Protein AF-A0A969JYA5-F1 (afdb_monomer_lite)

Secondary structure (DSSP, 8-state):
-BSSPSSPTTS-BTTB-----SSSEEEEEEEEE-SS-EETTEE-TT-EEEEEEEEETTSTT-PEEEEEEEETTS-HHHHHHHHHHHTTTT-THHHHHTGGGEEEEEEEEEE-EEEEEETTEEEEEETTTEEEE-SS--------

Sequence (144 aa):
MCNCEAVCPCRRHGEKAGGRSTYGFCDFALSWHITEGQASHVDLGNLSVVLVGSYDDDEPGSPWRVILYVDERGNAQQQQALADIFLGRAGGDTVRNFAAVIGDVVAIRPAKIELEHSRNQERMEVKGFVSAATAHADATDQPV

Foldseek 3Di:
DKPADPPFQQADDVPRHRDAGRPQKIWDKDKDQACWDADPPRTQHRWMKIKTWMFGNPPVLGAIAIEIETALVDDPVNLVSVVCVCCCVVPDCNCVHPNVRHPHHPYYYYFHWDWDDDQQWTWIDGDPPDTDIRPDRPPDPDDD

Structure (mmCIF, N/CA/C/O backbone):
data_AF-A0A969JYA5-F1
#
_entry.id   AF-A0A969JYA5-F1
#
loop_
_atom_site.group_PDB
_atom_site.id
_atom_site.type_symbol
_atom_site.label_atom_id
_atom_site.label_alt_id
_atom_site.label_comp_id
_atom_site.label_asym_id
_atom_site.label_entity_id
_atom_site.label_seq_id
_atom_site.pdbx_PDB_ins_code
_atom_site.Cartn_x
_atom_site.Cartn_y
_atom_site.Cartn_z
_atom_site.occupancy
_atom_site.B_iso_or_equiv
_atom_site.auth_seq_id
_atom_site.auth_comp_id
_atom_site.auth_asym_id
_atom_site.auth_atom_id
_atom_site.pdbx_PDB_model_num
ATOM 1 N N . MET A 1 1 ? 7.212 -5.111 2.482 1.00 85.44 1 MET A N 1
ATOM 2 C CA . MET A 1 1 ? 7.928 -6.334 2.065 1.00 85.44 1 MET A CA 1
ATOM 3 C C . MET A 1 1 ? 7.683 -6.561 0.579 1.00 85.44 1 MET A C 1
ATOM 5 O O . MET A 1 1 ? 6.591 -6.258 0.123 1.00 85.44 1 MET A O 1
ATOM 9 N N . CYS A 1 2 ? 8.681 -7.017 -0.176 1.00 92.12 2 CYS A N 1
ATOM 10 C CA . CYS A 1 2 ? 8.553 -7.414 -1.588 1.00 92.12 2 CYS A CA 1
ATOM 11 C C . CYS A 1 2 ? 9.404 -8.675 -1.802 1.00 92.12 2 CYS A C 1
ATOM 13 O O . CYS A 1 2 ? 10.268 -8.967 -0.974 1.00 92.12 2 CYS A O 1
ATOM 15 N N . ASN A 1 3 ? 9.160 -9.408 -2.885 1.00 92.62 3 ASN A N 1
ATOM 16 C CA . ASN A 1 3 ? 9.984 -10.545 -3.301 1.00 92.62 3 ASN A CA 1
ATOM 17 C C . ASN A 1 3 ? 11.441 -10.165 -3.640 1.00 92.62 3 ASN A C 1
ATOM 19 O O . ASN A 1 3 ? 12.286 -11.046 -3.644 1.00 92.62 3 ASN A O 1
ATOM 23 N N . CYS A 1 4 ? 11.748 -8.895 -3.926 1.00 92.12 4 CYS A N 1
ATOM 24 C CA . CYS A 1 4 ? 13.093 -8.446 -4.301 1.00 92.12 4 CYS A CA 1
ATOM 25 C C . CYS A 1 4 ? 14.160 -8.688 -3.217 1.00 92.12 4 CYS A C 1
ATOM 27 O O . CYS A 1 4 ? 13.885 -8.619 -2.019 1.00 92.12 4 CYS A O 1
ATOM 29 N N . GLU A 1 5 ? 15.408 -8.857 -3.657 1.00 88.75 5 GLU A N 1
ATOM 30 C CA . GLU A 1 5 ? 16.573 -8.924 -2.771 1.00 88.75 5 GLU A CA 1
ATOM 31 C C . GLU A 1 5 ? 16.782 -7.602 -2.019 1.00 88.75 5 GLU A C 1
ATOM 33 O O . GLU A 1 5 ? 16.583 -6.506 -2.558 1.00 88.75 5 GLU A O 1
ATOM 38 N N . ALA A 1 6 ? 17.175 -7.708 -0.748 1.00 83.75 6 ALA A N 1
ATOM 39 C CA . ALA A 1 6 ? 17.456 -6.552 0.091 1.00 83.75 6 ALA A CA 1
ATOM 40 C C . ALA A 1 6 ? 18.827 -5.939 -0.256 1.00 83.75 6 ALA A C 1
ATOM 42 O O . ALA A 1 6 ? 19.802 -6.652 -0.469 1.00 83.75 6 ALA A O 1
ATOM 43 N N . VAL A 1 7 ? 18.980 -4.616 -0.275 1.00 81.62 7 VAL A N 1
ATOM 44 C CA . VAL A 1 7 ? 17.960 -3.565 -0.083 1.00 81.62 7 VAL A CA 1
ATOM 45 C C . VAL A 1 7 ? 17.133 -3.372 -1.372 1.00 81.62 7 VAL A C 1
ATOM 47 O O . VAL A 1 7 ? 17.730 -3.366 -2.445 1.00 81.62 7 VAL A O 1
ATOM 50 N N . CYS A 1 8 ? 15.796 -3.163 -1.292 1.00 88.38 8 CYS A N 1
ATOM 51 C CA . CYS A 1 8 ? 14.933 -3.170 -2.500 1.00 88.38 8 CYS A CA 1
ATOM 52 C C . CYS A 1 8 ? 15.469 -2.230 -3.587 1.00 88.38 8 CYS A C 1
ATOM 54 O O . CYS A 1 8 ? 15.471 -1.013 -3.364 1.00 88.38 8 CYS A O 1
ATOM 56 N N . PRO A 1 9 ? 15.830 -2.743 -4.776 1.00 89.44 9 PRO A N 1
ATOM 57 C CA . PRO A 1 9 ? 16.366 -1.920 -5.858 1.00 89.44 9 PRO A CA 1
ATOM 58 C C . PRO A 1 9 ? 15.307 -0.979 -6.447 1.00 89.44 9 PRO A C 1
ATOM 60 O O . PRO A 1 9 ? 15.637 0.082 -6.971 1.00 89.44 9 PRO A O 1
ATOM 63 N N . CYS A 1 10 ? 14.036 -1.352 -6.301 1.00 90.56 10 CYS A N 1
ATOM 64 C CA . CYS A 1 10 ? 12.853 -0.675 -6.814 1.00 90.56 10 CYS A CA 1
ATOM 65 C C . CYS A 1 10 ? 12.595 0.719 -6.214 1.00 90.56 10 CYS A C 1
ATOM 67 O O . CYS A 1 10 ? 11.988 1.590 -6.835 1.00 90.56 10 CYS A O 1
ATOM 69 N N . ARG A 1 11 ? 13.013 0.930 -4.961 1.00 85.44 11 ARG A N 1
ATOM 70 C CA . ARG A 1 11 ? 12.681 2.126 -4.183 1.00 85.44 11 ARG A CA 1
ATOM 71 C C . ARG A 1 11 ? 13.805 3.150 -4.307 1.00 85.44 11 ARG A C 1
ATOM 73 O O . ARG A 1 11 ? 14.978 2.797 -4.361 1.00 85.44 11 ARG A O 1
ATOM 80 N N . ARG A 1 12 ? 13.452 4.438 -4.282 1.00 86.00 12 ARG A N 1
ATOM 81 C CA . ARG A 1 12 ? 14.433 5.509 -4.065 1.00 86.00 12 ARG A CA 1
ATOM 82 C C . ARG A 1 12 ? 15.071 5.374 -2.678 1.00 86.00 12 ARG A C 1
ATOM 84 O O . ARG A 1 12 ? 14.358 5.320 -1.674 1.00 86.00 12 ARG A O 1
ATOM 91 N N . HIS A 1 13 ? 16.398 5.430 -2.633 1.00 82.19 13 HIS A N 1
ATOM 92 C CA . HIS A 1 13 ? 17.189 5.447 -1.399 1.00 82.19 13 HIS A CA 1
ATOM 93 C C . HIS A 1 13 ? 18.036 6.714 -1.366 1.00 82.19 13 HIS A C 1
ATOM 95 O O . HIS A 1 13 ? 19.008 6.837 -2.112 1.00 82.19 13 HIS A O 1
ATOM 101 N N . GLY A 1 14 ? 17.632 7.686 -0.543 1.00 84.19 14 GLY A N 1
ATOM 102 C CA . GLY A 1 14 ? 18.232 9.022 -0.546 1.00 84.19 14 GLY A CA 1
ATOM 103 C C . GLY A 1 14 ? 18.152 9.664 -1.934 1.00 84.19 14 GLY A C 1
ATOM 104 O O . GLY A 1 14 ? 17.069 9.803 -2.504 1.00 84.19 14 GLY A O 1
ATOM 105 N N . GLU A 1 15 ? 19.306 10.019 -2.494 1.00 85.81 15 GLU A N 1
ATOM 106 C CA . GLU A 1 15 ? 19.420 10.606 -3.837 1.00 85.81 15 GLU A CA 1
ATOM 107 C C . GLU A 1 15 ? 19.406 9.558 -4.963 1.00 85.81 15 GLU A C 1
ATOM 109 O O . GLU A 1 15 ? 19.177 9.895 -6.127 1.00 85.81 15 GLU A O 1
ATOM 114 N N . LYS A 1 16 ? 19.611 8.272 -4.644 1.00 85.00 16 LYS A N 1
ATOM 115 C CA . LYS A 1 16 ? 19.632 7.199 -5.639 1.00 85.00 16 LYS A CA 1
ATOM 116 C C . LYS A 1 16 ? 18.210 6.889 -6.094 1.00 85.00 16 LYS A C 1
ATOM 118 O O . LYS A 1 16 ? 17.390 6.405 -5.311 1.00 85.00 16 LYS A O 1
ATOM 123 N N . ALA A 1 17 ? 17.922 7.157 -7.366 1.00 85.81 17 ALA A N 1
ATOM 124 C CA . ALA A 1 17 ? 16.660 6.770 -7.986 1.00 85.81 17 ALA A CA 1
ATOM 125 C C . ALA A 1 17 ? 16.442 5.249 -7.896 1.00 85.81 17 ALA A C 1
ATOM 127 O O . ALA A 1 17 ? 17.400 4.475 -7.941 1.00 85.81 17 ALA A O 1
ATOM 128 N N . GLY A 1 18 ? 15.176 4.845 -7.769 1.00 88.25 18 GLY A N 1
ATOM 129 C CA . GLY A 1 18 ? 14.794 3.439 -7.873 1.00 88.25 18 GLY A CA 1
ATOM 130 C C . GLY A 1 18 ? 15.095 2.901 -9.272 1.00 88.25 18 GLY A C 1
ATOM 131 O O . GLY A 1 18 ? 15.000 3.635 -10.258 1.00 88.25 18 GLY A O 1
ATOM 132 N N . GLY A 1 19 ? 15.505 1.640 -9.333 1.00 90.44 19 GLY A N 1
ATOM 133 C CA . GLY A 1 19 ? 15.727 0.895 -10.565 1.00 90.44 19 GLY A CA 1
ATOM 134 C C . GLY A 1 19 ? 14.657 -0.170 -10.785 1.00 90.44 19 GLY A C 1
ATOM 135 O O . GLY A 1 19 ? 13.558 -0.095 -10.241 1.00 90.44 19 GLY A O 1
ATOM 136 N N . ARG A 1 20 ? 15.015 -1.174 -11.583 1.00 94.31 20 ARG A N 1
ATOM 137 C CA . ARG A 1 20 ? 14.176 -2.347 -11.850 1.00 94.31 20 ARG A CA 1
ATOM 138 C C . ARG A 1 20 ? 14.077 -3.259 -10.627 1.00 94.31 20 ARG A C 1
ATOM 140 O O . ARG A 1 20 ? 14.953 -3.235 -9.756 1.00 94.31 20 ARG A O 1
ATOM 147 N N . SER A 1 21 ? 13.022 -4.065 -10.577 1.00 95.81 21 SER A N 1
ATOM 148 C CA . SER A 1 21 ? 12.894 -5.149 -9.604 1.00 95.81 21 SER A CA 1
ATOM 149 C C . SER A 1 21 ? 14.009 -6.195 -9.787 1.00 95.81 21 SER A C 1
ATOM 151 O O . SER A 1 21 ? 14.636 -6.285 -10.844 1.00 95.81 21 SER A O 1
ATOM 153 N N . THR A 1 22 ? 14.278 -7.004 -8.760 1.00 95.12 22 THR A N 1
ATOM 154 C CA . THR A 1 22 ? 15.327 -8.041 -8.823 1.00 95.12 22 THR A CA 1
ATOM 155 C C . THR A 1 22 ? 15.022 -9.116 -9.870 1.00 95.12 22 THR A C 1
ATOM 157 O O . THR A 1 22 ? 15.939 -9.617 -10.517 1.00 95.12 22 THR A O 1
ATOM 160 N N . TYR A 1 23 ? 13.745 -9.469 -10.045 1.00 95.62 23 TYR A N 1
ATOM 161 C CA . TYR A 1 23 ? 13.324 -10.633 -10.834 1.00 95.62 23 TYR A CA 1
ATOM 162 C C . TYR A 1 23 ? 12.502 -10.277 -12.082 1.00 95.62 23 TYR A C 1
ATOM 164 O O . TYR A 1 23 ? 11.906 -11.162 -12.687 1.00 95.62 23 TYR A O 1
ATOM 172 N N . GLY A 1 24 ? 12.450 -8.999 -12.469 1.00 96.06 24 GLY A N 1
ATOM 173 C CA . GLY A 1 24 ? 11.622 -8.509 -13.581 1.00 96.06 24 GLY A CA 1
ATOM 174 C C . GLY A 1 24 ? 10.158 -8.241 -13.208 1.00 96.06 24 GLY A C 1
ATOM 175 O O . GLY A 1 24 ? 9.467 -7.539 -13.933 1.00 96.06 24 GLY A O 1
ATOM 176 N N . PHE A 1 25 ? 9.701 -8.736 -12.057 1.00 96.56 25 PHE A N 1
ATOM 177 C CA . PHE A 1 25 ? 8.410 -8.425 -11.448 1.00 96.56 25 PHE A CA 1
ATOM 178 C C . PHE A 1 25 ? 8.578 -8.241 -9.931 1.00 96.56 25 PHE A C 1
ATOM 180 O O . PHE A 1 25 ? 9.449 -8.867 -9.310 1.00 96.56 25 PHE A O 1
ATOM 187 N N . CYS A 1 26 ? 7.725 -7.422 -9.310 1.00 96.94 26 CYS A N 1
ATOM 188 C CA . CYS A 1 26 ? 7.653 -7.322 -7.848 1.00 96.94 26 CYS A CA 1
ATOM 189 C C . CYS A 1 26 ? 6.235 -7.570 -7.358 1.00 96.94 26 CYS A C 1
ATOM 191 O O . CYS A 1 26 ? 5.312 -6.849 -7.729 1.00 96.94 26 CYS A O 1
ATOM 193 N N . ASP A 1 27 ? 6.110 -8.541 -6.458 1.00 96.81 27 ASP A N 1
ATOM 194 C CA . ASP A 1 27 ? 4.955 -8.702 -5.585 1.00 96.81 27 ASP A CA 1
ATOM 195 C C . ASP A 1 27 ? 5.296 -8.066 -4.243 1.00 96.81 27 ASP A C 1
ATOM 197 O O . ASP A 1 27 ? 6.313 -8.405 -3.626 1.00 96.81 27 ASP A O 1
ATOM 201 N N . PHE A 1 28 ? 4.462 -7.139 -3.784 1.00 96.12 28 PHE A N 1
ATOM 202 C CA . PHE A 1 28 ? 4.720 -6.380 -2.570 1.00 96.12 28 PHE A CA 1
ATOM 203 C C . PHE A 1 28 ? 3.504 -6.284 -1.655 1.00 96.12 28 PHE A C 1
ATOM 205 O O . PHE A 1 28 ? 2.351 -6.293 -2.078 1.00 96.12 28 PHE A O 1
ATOM 212 N N . ALA A 1 29 ? 3.800 -6.099 -0.374 1.00 96.06 29 ALA A N 1
ATOM 213 C CA . ALA A 1 29 ? 2.870 -5.654 0.647 1.00 96.06 29 ALA A CA 1
ATOM 214 C C . ALA A 1 29 ? 3.501 -4.479 1.404 1.00 96.06 29 ALA A C 1
ATOM 216 O O . ALA A 1 29 ? 4.600 -4.589 1.961 1.00 96.06 29 ALA A O 1
ATOM 217 N N . LEU A 1 30 ? 2.825 -3.337 1.399 1.00 95.44 30 LEU A N 1
ATOM 218 C CA . LEU A 1 30 ? 3.184 -2.145 2.160 1.00 95.44 30 LEU A CA 1
ATOM 219 C C . LEU A 1 30 ? 2.170 -1.972 3.283 1.00 95.44 30 LEU A C 1
ATOM 221 O O . LEU A 1 30 ? 0.972 -2.103 3.049 1.00 95.44 30 LEU A O 1
ATOM 225 N N . SER A 1 31 ? 2.641 -1.674 4.487 1.00 95.94 31 SER A N 1
ATOM 226 C CA . SER A 1 31 ? 1.790 -1.494 5.658 1.00 95.94 31 SER A CA 1
ATOM 227 C C . SER A 1 31 ? 2.055 -0.156 6.322 1.00 95.94 31 SER A C 1
ATOM 229 O O . SER A 1 31 ? 3.192 0.312 6.367 1.00 95.94 31 SER A O 1
ATOM 231 N N . TRP A 1 32 ? 1.002 0.423 6.883 1.00 96.44 32 TRP A N 1
ATOM 232 C CA . TRP A 1 32 ? 1.070 1.624 7.698 1.00 96.44 32 TRP A CA 1
ATOM 233 C C . TRP A 1 32 ? 0.272 1.407 8.974 1.00 96.44 32 TRP A C 1
ATOM 235 O O . TRP A 1 32 ? -0.858 0.914 8.937 1.00 96.44 32 TRP A O 1
ATOM 245 N N . HIS A 1 33 ? 0.857 1.807 10.096 1.00 97.25 33 HIS A N 1
ATOM 246 C CA . HIS A 1 33 ? 0.135 2.047 11.334 1.00 97.25 33 HIS A CA 1
ATOM 247 C C . HIS A 1 33 ? 0.051 3.556 11.541 1.00 97.25 33 HIS A C 1
ATOM 249 O O . HIS A 1 33 ? 1.074 4.241 11.575 1.00 97.25 33 HIS A O 1
ATOM 255 N N . ILE A 1 34 ? -1.167 4.079 11.621 1.00 97.31 34 ILE A N 1
ATOM 256 C CA . ILE A 1 34 ? -1.404 5.503 11.819 1.00 97.31 34 ILE A CA 1
ATOM 257 C C . ILE A 1 34 ? -1.394 5.740 13.320 1.00 97.31 34 ILE A C 1
ATOM 259 O O . ILE A 1 34 ? -2.381 5.469 13.992 1.00 97.31 34 ILE A O 1
ATOM 263 N N . THR A 1 35 ? -0.281 6.231 13.860 1.00 97.12 35 THR A N 1
ATOM 264 C CA . THR A 1 35 ? -0.201 6.555 15.291 1.00 97.12 35 THR A CA 1
ATOM 265 C C . THR A 1 35 ? -1.207 7.649 15.650 1.00 97.12 35 THR A C 1
ATOM 267 O O . THR A 1 35 ? -1.945 7.529 16.623 1.00 97.12 35 THR A O 1
ATOM 270 N N . GLU A 1 36 ? -1.272 8.694 14.822 1.00 97.44 36 GLU A N 1
ATOM 271 C CA . GLU A 1 36 ? -2.109 9.881 15.004 1.00 97.44 36 GLU A CA 1
ATOM 272 C C . GLU A 1 36 ? -2.467 10.457 13.627 1.00 97.44 36 GLU A C 1
ATOM 274 O O . GLU A 1 36 ? -1.672 10.356 12.688 1.00 97.44 36 GLU A O 1
ATOM 279 N N . GLY A 1 37 ? -3.629 11.100 13.491 1.00 95.94 37 GLY A N 1
ATOM 280 C CA . GLY A 1 37 ? -3.975 11.841 12.278 1.00 95.94 37 GLY A CA 1
ATOM 281 C C . GLY A 1 37 ? -5.471 11.899 12.002 1.00 95.94 37 GLY A C 1
ATOM 282 O O . GLY A 1 37 ? -6.253 11.141 12.564 1.00 95.94 37 GLY A O 1
ATOM 283 N N . GLN A 1 38 ? -5.870 12.797 11.104 1.00 96.94 38 GLN A N 1
ATOM 284 C CA . GLN A 1 38 ? -7.266 12.966 10.707 1.00 96.94 38 GLN A CA 1
ATOM 285 C C . GLN A 1 38 ? -7.392 13.304 9.219 1.00 96.94 38 GLN A C 1
ATOM 287 O O . GLN A 1 38 ? -6.521 13.957 8.642 1.00 96.94 38 GLN A O 1
ATOM 292 N N . ALA A 1 39 ? -8.516 12.920 8.621 1.00 96.38 39 ALA A N 1
ATOM 293 C CA . ALA A 1 39 ? -8.950 13.374 7.306 1.00 96.38 39 ALA A CA 1
ATOM 294 C C . ALA A 1 39 ? -10.144 14.318 7.474 1.00 96.38 39 ALA A C 1
ATOM 296 O O . ALA A 1 39 ? -11.242 13.894 7.835 1.00 96.38 39 ALA A O 1
ATOM 297 N N . SER A 1 40 ? -9.930 15.615 7.245 1.00 92.69 40 SER A N 1
ATOM 298 C CA . SER A 1 40 ? -10.903 16.664 7.580 1.00 92.69 40 SER A CA 1
ATOM 299 C C . SER A 1 40 ? -11.311 16.619 9.064 1.00 92.69 40 SER A C 1
ATOM 301 O O . SER A 1 40 ? -10.576 17.136 9.897 1.00 92.69 40 SER A O 1
ATOM 303 N N . HIS A 1 41 ? -12.457 16.019 9.393 1.00 94.94 41 HIS A N 1
ATOM 304 C CA . HIS A 1 41 ? -12.996 15.860 10.754 1.00 94.94 41 HIS A CA 1
ATOM 305 C C . HIS A 1 41 ? -13.114 14.384 11.178 1.00 94.94 41 HIS A C 1
ATOM 307 O O . HIS A 1 41 ? -13.697 14.081 12.216 1.00 94.94 41 HIS A O 1
ATOM 313 N N . VAL A 1 42 ? -12.589 13.464 10.367 1.00 98.12 42 VAL A N 1
ATOM 314 C CA . VAL A 1 42 ? -12.580 12.024 10.630 1.00 98.12 42 VAL A CA 1
ATOM 315 C C . VAL A 1 42 ? -11.241 11.656 11.261 1.00 98.12 42 VAL A C 1
ATOM 317 O O . VAL A 1 42 ? -10.210 11.740 10.596 1.00 98.12 42 VAL A O 1
ATOM 320 N N . ASP A 1 43 ? -11.256 11.251 12.529 1.00 98.31 43 ASP A N 1
ATOM 321 C CA . ASP A 1 43 ? -10.075 10.722 13.219 1.00 98.31 43 ASP A CA 1
ATOM 322 C C . ASP A 1 43 ? -9.652 9.378 12.607 1.00 98.31 43 ASP A C 1
ATOM 324 O O . ASP A 1 43 ? -10.492 8.509 12.373 1.00 98.31 43 ASP A O 1
ATOM 328 N N . LEU A 1 44 ? -8.361 9.213 12.330 1.00 98.62 44 LEU A N 1
ATOM 329 C CA . LEU A 1 44 ? -7.763 8.010 11.742 1.00 98.62 44 LEU A CA 1
ATOM 330 C C . LEU A 1 44 ? -6.704 7.381 12.656 1.00 98.62 44 LEU A C 1
ATOM 332 O O . LEU A 1 44 ? -6.035 6.429 12.248 1.00 98.62 44 LEU A O 1
ATOM 336 N N . GLY A 1 45 ? -6.544 7.905 13.873 1.00 98.38 45 GLY A N 1
ATOM 337 C CA . GLY A 1 45 ? -5.589 7.404 14.848 1.00 98.38 45 GLY A CA 1
ATOM 338 C C . GLY A 1 45 ? -5.802 5.928 15.188 1.00 98.38 45 GLY A C 1
ATOM 339 O O . GLY A 1 45 ? -6.924 5.426 15.267 1.00 98.38 45 GLY A O 1
ATOM 340 N N . ASN A 1 46 ? -4.689 5.233 15.410 1.00 97.69 46 ASN A N 1
ATOM 341 C CA . ASN A 1 46 ? -4.594 3.824 15.787 1.00 97.69 46 ASN A CA 1
ATOM 342 C C . ASN A 1 46 ? -5.204 2.826 14.776 1.00 97.69 46 ASN A C 1
ATOM 344 O O . ASN A 1 46 ? -5.408 1.649 15.101 1.00 97.69 46 ASN A O 1
ATOM 348 N N . LEU A 1 47 ? -5.485 3.269 13.547 1.00 98.50 47 LEU A N 1
ATOM 349 C CA . LEU A 1 47 ? -5.910 2.411 12.442 1.00 98.50 47 LEU A CA 1
ATOM 350 C C . LEU A 1 47 ? -4.717 1.995 11.581 1.00 98.50 47 LEU A C 1
ATOM 352 O O . LEU A 1 47 ? -3.698 2.684 11.500 1.00 98.50 47 LEU A O 1
ATOM 356 N N . SER A 1 48 ? -4.864 0.858 10.910 1.00 98.50 48 SER A N 1
ATOM 357 C CA . SER A 1 48 ? -3.854 0.325 10.005 1.00 98.50 48 SER A CA 1
ATOM 358 C C . SER A 1 48 ? -4.361 0.184 8.573 1.00 98.50 48 SER A C 1
ATOM 360 O O . SER A 1 48 ? -5.551 0.022 8.305 1.00 98.50 48 SER A O 1
ATOM 362 N N . VAL A 1 49 ? -3.430 0.247 7.627 1.00 98.31 49 VAL A N 1
ATOM 363 C CA . VAL A 1 49 ? -3.698 0.056 6.200 1.00 98.31 49 VAL A CA 1
ATOM 364 C C . VAL A 1 49 ? -2.633 -0.856 5.621 1.00 98.31 49 VAL A C 1
ATOM 366 O O . VAL A 1 49 ? -1.456 -0.724 5.956 1.00 98.31 49 VA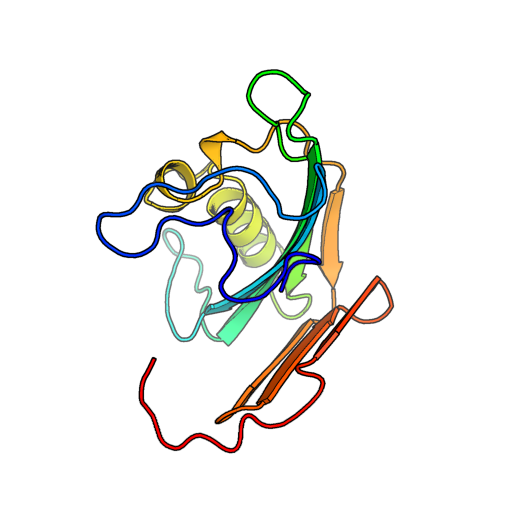L A O 1
ATOM 369 N N . VAL A 1 50 ? -3.041 -1.770 4.743 1.00 98.38 50 VAL A N 1
ATOM 370 C CA . VAL A 1 50 ? -2.128 -2.628 3.985 1.00 98.38 50 VAL A CA 1
ATOM 371 C C . VAL A 1 50 ? -2.459 -2.524 2.502 1.00 98.38 50 VAL A C 1
ATOM 373 O O . VAL A 1 50 ? -3.572 -2.828 2.083 1.00 98.38 50 VAL A O 1
ATOM 376 N N . LEU A 1 51 ? -1.487 -2.107 1.697 1.00 98.38 51 LEU A N 1
ATOM 377 C CA . LEU A 1 51 ? -1.566 -2.111 0.241 1.00 98.38 51 LEU A CA 1
ATOM 378 C C . LEU A 1 51 ? -0.771 -3.303 -0.280 1.00 98.38 51 LEU A C 1
ATOM 380 O O . LEU A 1 51 ? 0.443 -3.369 -0.092 1.00 98.38 51 LEU A O 1
ATOM 384 N N . VAL A 1 52 ? -1.450 -4.225 -0.949 1.00 98.19 52 VAL A N 1
ATOM 385 C CA . VAL A 1 52 ? -0.808 -5.334 -1.657 1.00 98.19 52 VAL A CA 1
ATOM 386 C C . VAL A 1 52 ? -0.879 -5.048 -3.136 1.00 98.19 52 VAL A C 1
ATOM 388 O O . VAL A 1 52 ? -1.924 -4.621 -3.625 1.00 98.19 52 VAL A O 1
ATOM 391 N N . GLY A 1 53 ? 0.198 -5.303 -3.860 1.00 97.88 53 GLY A N 1
ATOM 392 C CA . GLY A 1 53 ? 0.163 -5.165 -5.300 1.00 97.88 53 GLY A CA 1
ATOM 393 C C . GLY A 1 53 ? 1.254 -5.926 -6.010 1.00 97.88 53 GLY A C 1
ATOM 394 O O . GLY A 1 53 ? 2.156 -6.490 -5.388 1.00 97.88 53 GLY A O 1
ATOM 395 N N . SER A 1 54 ? 1.134 -5.914 -7.329 1.00 98.06 54 SER A N 1
ATOM 396 C CA . SER A 1 54 ? 2.127 -6.453 -8.239 1.00 98.06 54 SER A CA 1
ATOM 397 C C . SER A 1 54 ? 2.324 -5.542 -9.446 1.00 98.06 54 SER A C 1
ATOM 399 O O . SER A 1 54 ? 1.424 -4.778 -9.817 1.00 98.06 54 SER A O 1
ATOM 401 N N . TYR A 1 55 ? 3.518 -5.604 -10.031 1.00 97.94 55 TYR A N 1
ATOM 402 C CA . TYR A 1 55 ? 3.841 -4.985 -11.316 1.00 97.94 55 TYR A CA 1
ATOM 403 C C . TYR A 1 55 ? 4.929 -5.774 -12.050 1.00 97.94 55 TYR A C 1
ATOM 405 O O . TYR A 1 55 ? 5.694 -6.521 -11.431 1.00 97.94 55 TYR A O 1
ATOM 413 N N . ASP A 1 56 ? 5.002 -5.554 -13.360 1.00 97.50 56 ASP A N 1
ATOM 414 C CA . ASP A 1 56 ? 6.019 -6.085 -14.269 1.00 97.50 56 ASP A CA 1
ATOM 415 C C . ASP A 1 56 ? 6.895 -4.926 -14.792 1.00 97.50 56 ASP A C 1
ATOM 417 O O . ASP A 1 56 ? 6.388 -3.858 -15.158 1.00 97.50 56 ASP A O 1
ATOM 421 N N . ASP A 1 57 ? 8.218 -5.101 -14.779 1.00 96.44 57 ASP A N 1
ATOM 422 C CA . ASP A 1 57 ? 9.185 -4.096 -15.241 1.00 96.44 57 ASP A CA 1
ATOM 423 C C . ASP A 1 57 ? 9.137 -3.881 -16.767 1.00 96.44 57 ASP A C 1
ATOM 425 O O . ASP A 1 57 ? 9.605 -2.849 -17.258 1.00 96.44 57 ASP A O 1
ATOM 429 N N . ASP A 1 58 ? 8.633 -4.860 -17.522 1.00 96.88 58 ASP A N 1
ATOM 430 C CA . ASP A 1 58 ? 8.566 -4.822 -18.985 1.00 96.88 58 ASP A CA 1
ATOM 431 C C . ASP A 1 58 ? 7.242 -4.237 -19.505 1.00 96.88 58 ASP A C 1
ATOM 433 O O . ASP A 1 58 ? 7.121 -3.923 -20.694 1.00 96.88 58 ASP A O 1
ATOM 437 N N . GLU A 1 59 ? 6.268 -3.995 -18.622 1.00 96.81 59 GLU A N 1
ATOM 438 C CA . GLU A 1 59 ? 5.095 -3.188 -18.953 1.00 96.81 59 GLU A CA 1
ATOM 439 C C . GLU A 1 59 ? 5.445 -1.685 -18.977 1.00 96.81 59 GLU A C 1
ATOM 441 O O . GLU A 1 59 ? 6.058 -1.169 -18.038 1.00 96.81 59 GLU A O 1
ATOM 446 N N . PRO A 1 60 ? 5.040 -0.923 -20.016 1.00 95.44 60 PRO A N 1
ATOM 447 C CA . PRO A 1 60 ? 5.315 0.510 -20.088 1.00 95.44 60 PRO A CA 1
ATOM 448 C C . PRO A 1 60 ? 4.785 1.280 -18.872 1.00 95.44 60 PRO A C 1
ATOM 450 O O . PRO A 1 60 ? 3.581 1.351 -18.636 1.00 95.44 60 PRO A O 1
ATOM 453 N N . GLY A 1 61 ? 5.700 1.898 -18.122 1.00 91.62 61 GLY A N 1
ATOM 454 C CA . GLY A 1 61 ? 5.376 2.634 -16.896 1.00 91.62 61 GLY A CA 1
ATOM 455 C C . GLY A 1 61 ? 5.116 1.754 -15.669 1.00 91.62 61 GLY A C 1
ATOM 456 O O . GLY A 1 61 ? 4.815 2.312 -14.617 1.00 91.62 61 GLY A O 1
ATOM 457 N N . SER A 1 62 ? 5.245 0.427 -15.799 1.00 95.56 62 SER A N 1
ATOM 458 C CA . SER A 1 62 ? 5.101 -0.577 -14.736 1.00 95.56 62 SER A CA 1
ATOM 459 C C . SER A 1 62 ? 3.910 -0.308 -13.805 1.00 95.56 62 SER A C 1
ATOM 461 O O . SER A 1 62 ? 4.103 -0.136 -12.595 1.00 95.56 62 SER A O 1
ATOM 463 N N . PRO A 1 63 ? 2.680 -0.198 -14.347 1.00 97.31 63 PRO A N 1
ATOM 464 C CA . PRO A 1 63 ? 1.519 0.165 -13.552 1.00 97.31 63 PRO A CA 1
ATOM 465 C C . PRO A 1 63 ? 1.247 -0.891 -12.482 1.00 97.31 63 PRO A C 1
ATOM 467 O O . PRO A 1 63 ? 1.250 -2.093 -12.741 1.00 97.31 63 PRO A O 1
ATOM 470 N N . TRP A 1 64 ? 0.966 -0.442 -11.264 1.00 98.00 64 TRP A N 1
ATOM 471 C CA . TRP A 1 64 ? 0.638 -1.352 -10.176 1.00 98.00 64 TRP A CA 1
ATOM 472 C C . TRP A 1 64 ? -0.810 -1.814 -10.294 1.00 98.00 64 TRP A C 1
ATOM 474 O O . TRP A 1 64 ? -1.726 -0.994 -10.434 1.00 98.00 64 TRP A O 1
ATOM 484 N N . ARG A 1 65 ? -1.015 -3.121 -10.140 1.00 98.62 65 ARG A N 1
ATOM 485 C CA . ARG A 1 65 ? -2.316 -3.713 -9.836 1.00 98.62 65 ARG A CA 1
ATOM 486 C C . ARG A 1 65 ? -2.395 -3.960 -8.336 1.00 98.62 65 ARG A C 1
ATOM 488 O O . ARG A 1 65 ? -1.575 -4.700 -7.801 1.00 98.62 65 ARG A O 1
ATOM 495 N N . VAL A 1 66 ? -3.369 -3.356 -7.654 1.00 98.75 66 VAL A N 1
ATOM 496 C CA . VAL A 1 66 ? -3.405 -3.334 -6.185 1.00 98.75 66 VAL A CA 1
ATOM 497 C C . VAL A 1 66 ? -4.725 -3.804 -5.577 1.00 98.75 66 VAL A C 1
ATOM 499 O O . VAL A 1 66 ? -5.806 -3.615 -6.134 1.00 98.75 66 VAL A O 1
ATOM 502 N N . ILE A 1 67 ? -4.626 -4.359 -4.371 1.00 98.75 67 ILE A N 1
ATOM 503 C CA . ILE A 1 67 ? -5.721 -4.506 -3.414 1.00 98.75 67 ILE A CA 1
ATOM 504 C C . ILE A 1 67 ? -5.367 -3.674 -2.185 1.00 98.75 67 ILE A C 1
ATOM 506 O O . ILE A 1 67 ? -4.288 -3.826 -1.610 1.00 98.75 67 ILE A O 1
ATOM 510 N N . LEU A 1 68 ? -6.294 -2.819 -1.760 1.00 98.81 68 LEU A N 1
ATOM 511 C CA . LEU A 1 68 ? -6.162 -2.072 -0.517 1.00 98.81 68 LEU A CA 1
ATOM 512 C C . LEU A 1 68 ? -6.973 -2.745 0.591 1.00 98.81 68 LEU A C 1
ATOM 514 O O . LEU A 1 68 ? -8.186 -2.916 0.465 1.00 98.81 68 LEU A O 1
ATOM 518 N N . TYR A 1 69 ? -6.316 -3.059 1.699 1.00 98.81 69 TYR A N 1
ATOM 519 C CA . TYR A 1 69 ? -6.963 -3.453 2.939 1.00 98.81 69 TYR A CA 1
ATOM 520 C C . TYR A 1 69 ? -6.978 -2.281 3.913 1.00 98.81 69 TYR A C 1
ATOM 522 O O . TYR A 1 69 ? -5.938 -1.689 4.206 1.00 98.81 69 TYR A O 1
ATOM 530 N N . VAL A 1 70 ? -8.165 -1.961 4.416 1.00 98.75 70 VAL A N 1
ATOM 531 C CA . VAL A 1 70 ? -8.379 -0.947 5.453 1.00 98.75 70 VAL A CA 1
ATOM 532 C C . VAL A 1 70 ? -8.808 -1.630 6.744 1.00 98.75 70 VAL A C 1
ATOM 534 O O . VAL A 1 70 ? -9.424 -2.695 6.713 1.00 98.75 70 VAL A O 1
ATOM 537 N N . ASP A 1 71 ? -8.473 -1.035 7.881 1.00 98.44 71 ASP A N 1
ATOM 538 C CA . ASP A 1 71 ? -8.769 -1.614 9.186 1.00 98.44 71 ASP A CA 1
ATOM 539 C C . ASP A 1 71 ? -10.274 -1.819 9.411 1.00 98.44 71 ASP A C 1
ATOM 541 O O . ASP A 1 71 ? -11.061 -0.868 9.360 1.00 98.44 71 ASP A O 1
ATOM 545 N N . GLU A 1 72 ? -10.684 -3.050 9.719 1.00 98.50 72 GLU A N 1
ATOM 546 C CA . GLU A 1 72 ? -12.082 -3.361 10.042 1.00 98.50 72 GLU A CA 1
ATOM 547 C C . GLU A 1 72 ? -12.572 -2.683 11.329 1.00 98.50 72 GLU A C 1
ATOM 549 O O . GLU A 1 72 ? -13.779 -2.538 11.516 1.00 98.50 72 GLU A O 1
ATOM 554 N N . ARG A 1 73 ? -11.656 -2.240 12.206 1.00 98.44 73 ARG A N 1
ATOM 555 C CA . ARG A 1 73 ? -11.992 -1.492 13.429 1.00 98.44 73 ARG A CA 1
ATOM 556 C C . ARG A 1 73 ? -12.510 -0.085 13.126 1.00 98.44 73 ARG A C 1
ATOM 558 O O . ARG A 1 73 ? -13.208 0.493 13.957 1.00 98.44 73 ARG A O 1
ATOM 565 N N . GLY A 1 74 ? -12.162 0.471 11.964 1.00 98.19 74 GLY A N 1
ATOM 566 C CA . GLY A 1 74 ? -12.649 1.774 11.523 1.00 98.19 74 GLY A CA 1
ATOM 567 C C . GLY A 1 74 ? -14.113 1.713 11.088 1.00 98.19 74 GLY A C 1
ATOM 568 O O . GLY A 1 74 ? -14.560 0.730 10.503 1.00 98.19 74 GLY A O 1
ATOM 569 N N . ASN A 1 75 ? -14.870 2.782 11.326 1.00 98.50 75 ASN A N 1
ATOM 570 C CA . ASN A 1 75 ? -16.215 2.939 10.777 1.00 98.50 75 ASN A CA 1
ATOM 571 C C . ASN A 1 75 ? -16.179 3.264 9.266 1.00 98.50 75 ASN A C 1
ATOM 573 O O . ASN A 1 75 ? -15.120 3.506 8.689 1.00 98.50 75 ASN A O 1
ATOM 577 N N . ALA A 1 76 ? -17.346 3.323 8.618 1.00 98.31 76 ALA A N 1
ATOM 578 C CA . ALA A 1 76 ? -17.440 3.556 7.173 1.00 98.31 76 ALA A CA 1
ATOM 579 C C . ALA A 1 76 ? -16.771 4.864 6.697 1.00 98.31 76 ALA A C 1
ATOM 581 O O . ALA A 1 76 ? -16.164 4.882 5.628 1.00 98.31 76 ALA A O 1
ATOM 582 N N . GLN A 1 77 ? -16.844 5.948 7.480 1.00 98.44 77 GLN A N 1
ATOM 583 C CA . GLN A 1 77 ? -16.195 7.217 7.128 1.00 98.44 77 GLN A CA 1
ATOM 584 C C . GLN A 1 77 ? -14.671 7.099 7.213 1.00 98.44 77 GLN A C 1
ATOM 586 O O . GLN A 1 77 ? -13.970 7.574 6.323 1.00 98.44 77 GLN A O 1
ATOM 591 N N . GLN A 1 78 ? -14.162 6.425 8.247 1.00 98.75 78 GLN A N 1
ATOM 592 C CA . GLN A 1 78 ? -12.731 6.168 8.414 1.00 98.75 78 GLN A CA 1
ATOM 593 C C . GLN A 1 78 ? -12.201 5.277 7.288 1.00 98.75 78 GLN A C 1
ATOM 595 O O . GLN A 1 78 ? -11.217 5.621 6.644 1.00 98.75 78 GLN A O 1
ATOM 600 N N . GLN A 1 79 ? -12.885 4.171 6.990 1.00 98.69 79 GLN A N 1
ATOM 601 C CA . GLN A 1 79 ? -12.506 3.249 5.915 1.00 98.69 79 GLN A CA 1
ATOM 602 C C . GLN A 1 79 ? -12.463 3.943 4.548 1.00 98.69 79 GLN A C 1
ATOM 604 O O . GLN A 1 79 ? -11.512 3.751 3.789 1.00 98.69 79 GLN A O 1
ATOM 609 N N . GLN A 1 80 ? -13.455 4.787 4.250 1.00 98.62 80 GLN A N 1
ATOM 610 C CA . GLN A 1 80 ? -13.483 5.567 3.015 1.00 98.62 80 GLN A CA 1
ATOM 611 C C . GLN A 1 80 ? -12.341 6.591 2.965 1.00 98.62 80 GLN A C 1
ATOM 613 O O . GLN A 1 80 ? -11.640 6.674 1.960 1.00 98.62 80 GLN A O 1
ATOM 618 N N . ALA A 1 81 ? -12.100 7.320 4.057 1.00 98.50 81 ALA A N 1
ATOM 619 C CA . ALA A 1 81 ? -11.007 8.285 4.135 1.00 98.50 81 ALA A CA 1
ATOM 620 C C . ALA A 1 81 ? -9.632 7.623 3.937 1.00 98.50 81 ALA A C 1
ATOM 622 O O . ALA A 1 81 ? -8.801 8.137 3.187 1.00 98.50 81 ALA A O 1
ATOM 623 N N . LEU A 1 82 ? -9.405 6.457 4.549 1.00 98.62 82 LEU A N 1
ATOM 624 C CA . LEU A 1 82 ? -8.194 5.664 4.333 1.00 98.62 82 LEU A CA 1
ATOM 625 C C . LEU A 1 82 ? -8.066 5.248 2.866 1.00 98.62 82 LEU A C 1
ATOM 627 O O . LEU A 1 82 ? -7.000 5.410 2.275 1.00 98.62 82 LEU A O 1
ATOM 631 N N . ALA A 1 83 ? -9.149 4.768 2.253 1.00 98.56 83 ALA A N 1
ATOM 632 C CA . ALA A 1 83 ? -9.140 4.411 0.841 1.00 98.56 83 ALA A CA 1
ATOM 633 C C . ALA A 1 83 ? -8.775 5.596 -0.059 1.00 98.56 83 ALA A C 1
ATOM 635 O O . ALA A 1 83 ? -7.942 5.458 -0.954 1.00 98.56 83 ALA A O 1
ATOM 636 N N . ASP A 1 84 ? -9.344 6.769 0.197 1.00 98.25 84 ASP A N 1
ATOM 637 C CA . ASP A 1 84 ? -9.086 7.949 -0.621 1.00 98.25 84 ASP A CA 1
ATOM 638 C C . ASP A 1 84 ? -7.656 8.477 -0.454 1.00 98.25 84 ASP A C 1
ATOM 640 O O . ASP A 1 84 ? -7.035 8.883 -1.437 1.00 98.25 84 ASP A O 1
ATOM 644 N N . ILE A 1 85 ? -7.086 8.408 0.750 1.00 98.12 85 ILE A N 1
ATOM 645 C CA . ILE A 1 85 ? -5.693 8.801 1.006 1.00 98.12 85 ILE A CA 1
ATOM 646 C C . ILE A 1 85 ? -4.712 7.828 0.350 1.00 98.12 85 ILE A C 1
ATOM 648 O O . ILE A 1 85 ? -3.837 8.244 -0.417 1.00 98.12 85 ILE A O 1
ATOM 652 N N . PHE A 1 86 ? -4.846 6.532 0.636 1.00 98.19 86 PHE A N 1
ATOM 653 C CA . PHE A 1 86 ? -3.865 5.527 0.220 1.00 98.19 86 PHE A CA 1
ATOM 654 C C . PHE A 1 86 ? -3.988 5.131 -1.254 1.00 98.19 86 PHE A C 1
ATOM 656 O O . PHE A 1 86 ? -3.047 4.570 -1.802 1.00 98.19 86 PHE A O 1
ATOM 663 N N . LEU A 1 87 ? -5.085 5.486 -1.929 1.00 98.25 87 LEU A N 1
ATOM 664 C CA . LEU A 1 87 ? -5.198 5.415 -3.392 1.00 98.25 87 LEU A CA 1
ATOM 665 C C . LEU A 1 87 ? -4.907 6.759 -4.079 1.00 98.25 87 LEU A C 1
ATOM 667 O O . LEU A 1 87 ? -5.130 6.895 -5.278 1.00 98.25 87 LEU A O 1
ATOM 671 N N . GLY A 1 88 ? -4.439 7.768 -3.336 1.00 97.50 88 GLY A N 1
ATOM 672 C CA . GLY A 1 88 ? -4.031 9.068 -3.880 1.00 97.50 88 GLY A CA 1
ATOM 673 C C . GLY A 1 88 ? -5.174 9.988 -4.321 1.00 97.50 88 GLY A C 1
ATOM 674 O O . GLY A 1 88 ? -4.916 11.076 -4.832 1.00 97.50 88 GLY A O 1
ATOM 675 N N . ARG A 1 89 ? -6.436 9.610 -4.099 1.00 97.12 89 ARG A N 1
ATOM 676 C CA . ARG A 1 89 ? -7.623 10.412 -4.456 1.00 97.12 89 ARG A CA 1
ATOM 677 C C . ARG A 1 89 ? -7.732 11.686 -3.621 1.00 97.12 89 ARG A C 1
ATOM 679 O O . ARG A 1 89 ? -8.247 12.689 -4.104 1.00 97.12 89 ARG A O 1
ATOM 686 N N . ALA A 1 90 ? -7.211 11.658 -2.395 1.00 96.31 90 ALA A N 1
ATOM 687 C CA . ALA A 1 90 ? -7.102 12.828 -1.526 1.00 96.31 90 ALA A CA 1
ATOM 688 C C . ALA A 1 90 ? -5.893 13.731 -1.857 1.00 96.31 90 ALA A C 1
ATOM 690 O O . ALA A 1 90 ? -5.709 14.769 -1.221 1.00 96.31 90 ALA A O 1
ATOM 691 N N . GLY A 1 91 ? -5.059 13.360 -2.838 1.00 94.62 91 GLY A N 1
ATOM 692 C CA . GLY A 1 91 ? -3.822 14.070 -3.155 1.00 94.62 91 GLY A CA 1
ATOM 693 C C . GLY A 1 91 ? -2.721 13.848 -2.112 1.00 94.62 91 GLY A C 1
ATOM 694 O O . GLY A 1 91 ? -2.609 12.779 -1.516 1.00 94.62 91 GLY A O 1
ATOM 695 N N . GLY A 1 92 ? -1.887 14.869 -1.903 1.00 93.31 92 GLY A N 1
ATOM 696 C CA . GLY A 1 92 ? -0.800 14.835 -0.922 1.00 93.31 92 GLY A CA 1
ATOM 697 C C . GLY A 1 92 ? 0.386 13.957 -1.329 1.00 93.31 92 GLY A C 1
ATOM 698 O O . GLY A 1 92 ? 0.611 13.662 -2.507 1.00 93.31 92 GLY A O 1
ATOM 699 N N . ASP A 1 93 ? 1.176 13.557 -0.335 1.00 92.19 93 ASP A N 1
ATOM 700 C CA . ASP A 1 93 ? 2.450 12.874 -0.566 1.00 92.19 93 ASP A CA 1
ATOM 701 C C . ASP A 1 93 ? 2.290 11.435 -1.055 1.00 92.19 93 ASP A C 1
ATOM 703 O O . ASP A 1 93 ? 3.205 10.909 -1.687 1.00 92.19 93 ASP A O 1
ATOM 707 N N . THR A 1 94 ? 1.135 10.792 -0.844 1.00 93.88 94 THR A N 1
ATOM 708 C CA . THR A 1 94 ? 0.892 9.439 -1.372 1.00 93.88 94 THR A CA 1
ATOM 709 C C . THR A 1 94 ? 1.002 9.425 -2.894 1.00 93.88 94 THR A C 1
ATOM 711 O O . THR A 1 94 ? 1.666 8.542 -3.432 1.00 93.88 94 THR A O 1
ATOM 714 N N . VAL A 1 95 ? 0.483 10.451 -3.584 1.00 93.69 95 VAL A N 1
ATOM 715 C CA . VAL A 1 95 ? 0.615 10.622 -5.044 1.00 93.69 95 VAL A CA 1
ATOM 716 C C . VAL A 1 95 ? 2.079 10.708 -5.465 1.00 93.69 95 VAL A C 1
ATOM 718 O O . VAL A 1 95 ? 2.481 10.053 -6.422 1.00 93.69 95 VAL A O 1
ATOM 721 N N . ARG A 1 96 ? 2.894 11.472 -4.729 1.00 89.44 96 ARG A N 1
ATOM 722 C CA . ARG A 1 96 ? 4.329 11.629 -5.017 1.00 89.44 96 ARG A CA 1
ATOM 723 C C . ARG A 1 96 ? 5.141 10.373 -4.716 1.00 89.44 96 ARG A C 1
ATOM 725 O O . ARG A 1 96 ? 6.149 10.141 -5.378 1.00 89.44 96 ARG A O 1
ATOM 732 N N . ASN A 1 97 ? 4.728 9.604 -3.713 1.00 89.31 97 ASN A N 1
ATOM 733 C CA . ASN A 1 97 ? 5.488 8.467 -3.211 1.00 89.31 97 ASN A CA 1
ATOM 734 C C . ASN A 1 97 ? 5.192 7.172 -3.971 1.00 89.31 97 ASN A C 1
ATOM 736 O O . ASN A 1 97 ? 6.122 6.413 -4.227 1.00 89.31 97 ASN A O 1
ATOM 740 N N . PHE A 1 98 ? 3.924 6.899 -4.298 1.00 92.69 98 PHE A N 1
ATOM 741 C CA . PHE A 1 98 ? 3.542 5.645 -4.958 1.00 92.69 98 PHE A CA 1
ATOM 742 C C . PHE A 1 98 ? 2.191 5.684 -5.688 1.00 92.69 98 PHE A C 1
ATOM 744 O O . PHE A 1 98 ? 2.017 4.989 -6.680 1.00 92.69 98 PHE A O 1
ATOM 751 N N . ALA A 1 99 ? 1.210 6.473 -5.242 1.00 96.44 99 ALA A N 1
ATOM 752 C CA . ALA A 1 99 ? -0.154 6.344 -5.753 1.00 96.44 99 ALA A CA 1
ATOM 753 C C . ALA A 1 99 ? -0.295 6.7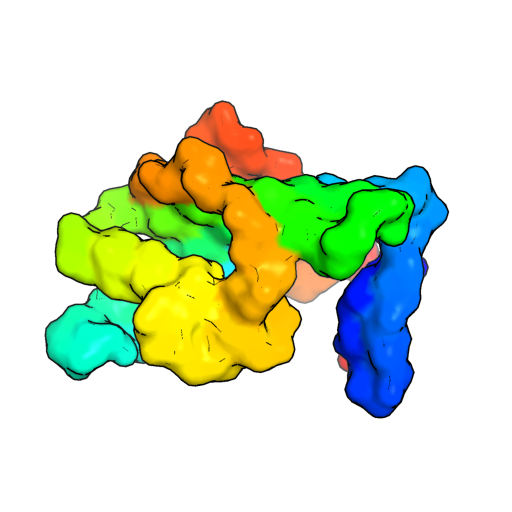63 -7.229 1.00 96.44 99 ALA A C 1
ATOM 755 O O . ALA A 1 99 ? -1.199 6.286 -7.904 1.00 96.44 99 ALA A O 1
ATOM 756 N N . ALA A 1 100 ? 0.624 7.584 -7.757 1.00 95.25 100 ALA A N 1
ATOM 757 C CA . ALA A 1 100 ? 0.635 7.959 -9.173 1.00 95.25 100 ALA A CA 1
ATOM 758 C C . ALA A 1 100 ? 0.903 6.789 -10.138 1.00 95.25 100 ALA A C 1
ATOM 760 O O . ALA A 1 100 ? 0.544 6.899 -11.307 1.00 95.25 100 ALA A O 1
ATOM 761 N N . VAL A 1 101 ? 1.528 5.694 -9.680 1.00 95.50 101 VAL A N 1
ATOM 762 C CA . VAL A 1 101 ? 1.796 4.509 -10.519 1.00 95.50 101 VAL A CA 1
ATOM 763 C C . VAL A 1 101 ? 0.730 3.421 -10.377 1.00 95.50 101 VAL A C 1
ATOM 765 O O . VAL A 1 101 ? 0.816 2.391 -11.039 1.00 95.50 101 VAL A O 1
ATOM 768 N N . ILE A 1 102 ? -0.292 3.625 -9.537 1.00 98.19 102 ILE A N 1
ATOM 769 C CA . ILE A 1 102 ? -1.410 2.685 -9.424 1.00 98.19 102 ILE A CA 1
ATOM 770 C C . ILE A 1 102 ? -2.249 2.767 -10.700 1.00 98.19 102 ILE A C 1
ATOM 772 O O . ILE A 1 102 ? -2.911 3.773 -10.950 1.00 98.19 102 ILE A O 1
ATOM 776 N N .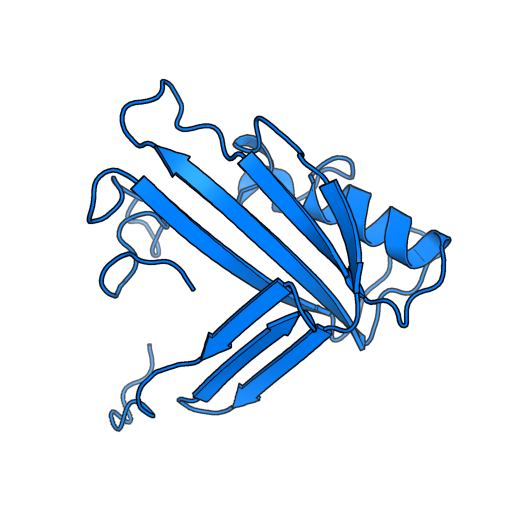 GLY A 1 103 ? -2.219 1.700 -11.498 1.00 97.75 103 GLY A N 1
ATOM 777 C CA . GLY A 1 103 ? -2.998 1.597 -12.730 1.00 97.75 103 GLY A CA 1
ATOM 778 C C . GLY A 1 103 ? -4.349 0.920 -12.526 1.00 97.75 103 GLY A C 1
ATOM 779 O O . GLY A 1 103 ? -5.340 1.340 -13.119 1.00 97.75 103 GLY A O 1
ATOM 780 N N . ASP A 1 104 ? -4.403 -0.105 -11.673 1.00 98.12 104 ASP A N 1
ATOM 781 C CA . ASP A 1 104 ? -5.605 -0.911 -11.454 1.00 98.12 104 ASP A CA 1
ATOM 782 C C . ASP A 1 104 ? -5.848 -1.155 -9.960 1.00 98.12 104 ASP A C 1
ATOM 784 O O . ASP A 1 104 ? -4.970 -1.628 -9.237 1.00 98.12 104 ASP A O 1
ATOM 788 N N . VAL A 1 105 ? -7.061 -0.843 -9.499 1.00 98.62 105 VAL A N 1
ATOM 789 C CA . VAL A 1 105 ? -7.518 -1.114 -8.131 1.00 98.62 105 VAL A CA 1
ATOM 790 C C . VAL A 1 105 ? -8.504 -2.272 -8.192 1.00 98.62 105 VAL A C 1
ATOM 792 O O . VAL A 1 105 ? -9.696 -2.082 -8.424 1.00 98.62 105 VAL A O 1
ATOM 795 N N . VAL A 1 106 ? -8.002 -3.477 -7.933 1.00 98.44 106 VAL A N 1
ATOM 796 C CA . VAL A 1 106 ? -8.770 -4.726 -8.023 1.00 98.44 106 VAL A CA 1
ATOM 797 C C . VAL A 1 106 ? -9.842 -4.793 -6.941 1.00 98.44 106 VAL A C 1
ATOM 799 O O . VAL A 1 106 ? -10.955 -5.258 -7.181 1.00 98.44 106 VAL A O 1
ATOM 802 N N . ALA A 1 107 ? -9.502 -4.366 -5.722 1.00 98.38 107 ALA A N 1
ATOM 803 C CA . ALA A 1 107 ? -10.432 -4.348 -4.603 1.00 98.38 107 ALA A CA 1
ATOM 804 C C . ALA A 1 107 ? -9.996 -3.388 -3.490 1.00 98.38 107 ALA A C 1
ATOM 806 O O . ALA A 1 107 ? -8.812 -3.112 -3.299 1.00 98.38 107 ALA A O 1
ATOM 807 N N . ILE A 1 108 ? -10.982 -2.955 -2.706 1.00 98.62 108 ILE A N 1
ATOM 808 C CA . ILE A 1 108 ? -10.806 -2.279 -1.420 1.00 98.62 108 ILE A CA 1
ATOM 809 C C . ILE A 1 108 ? -11.598 -3.095 -0.400 1.00 98.62 108 ILE A C 1
ATOM 811 O O . ILE A 1 108 ? -12.776 -3.376 -0.635 1.00 98.62 108 ILE A O 1
ATOM 815 N N . ARG A 1 109 ? -10.964 -3.539 0.688 1.00 98.25 109 ARG A N 1
ATOM 816 C CA . ARG A 1 109 ? -11.579 -4.471 1.644 1.00 98.25 109 ARG A CA 1
ATOM 817 C C . ARG A 1 109 ? -11.301 -4.068 3.091 1.00 98.25 109 ARG A C 1
ATOM 819 O O . ARG A 1 109 ? -10.136 -3.947 3.458 1.00 98.25 109 ARG A O 1
ATOM 826 N N . PRO A 1 110 ? -12.333 -3.931 3.936 1.00 98.44 110 PRO A N 1
ATOM 827 C CA . PRO A 1 110 ? -12.143 -3.967 5.377 1.00 98.44 110 PRO A CA 1
ATOM 828 C C . PRO A 1 110 ? -11.607 -5.338 5.798 1.00 98.44 110 PRO A C 1
ATOM 830 O O . PRO A 1 110 ? -12.108 -6.363 5.326 1.00 98.44 110 PRO A O 1
ATOM 833 N N . ALA A 1 111 ? -10.592 -5.369 6.655 1.00 98.31 111 ALA A N 1
ATOM 834 C CA . ALA A 1 111 ? -10.040 -6.608 7.189 1.00 98.31 111 ALA A CA 1
ATOM 835 C C . ALA A 1 111 ? -9.396 -6.404 8.562 1.00 98.31 111 ALA A C 1
ATOM 837 O O . ALA A 1 111 ? -8.940 -5.309 8.901 1.00 98.31 111 ALA A O 1
ATOM 838 N N . LYS A 1 112 ? -9.296 -7.492 9.331 1.00 98.44 112 LYS A N 1
ATOM 839 C CA . LYS A 1 112 ? -8.455 -7.539 10.524 1.00 98.44 112 LYS A CA 1
ATOM 840 C C . LYS A 1 112 ? -6.990 -7.435 10.114 1.00 98.44 112 LYS A C 1
ATOM 842 O O . LYS A 1 112 ? -6.472 -8.344 9.458 1.00 98.44 112 LYS A O 1
ATOM 847 N N . ILE A 1 113 ? -6.350 -6.343 10.519 1.00 98.50 113 ILE A N 1
ATOM 848 C CA . ILE A 1 113 ? -4.939 -6.068 10.256 1.00 98.50 113 ILE A CA 1
ATOM 849 C C . ILE A 1 113 ? -4.180 -6.117 11.580 1.00 98.50 113 ILE A C 1
ATOM 851 O O . ILE A 1 113 ? -4.537 -5.427 12.533 1.00 98.50 113 ILE A O 1
ATOM 855 N N . GLU A 1 114 ? -3.126 -6.923 11.629 1.00 97.56 114 GLU A N 1
ATOM 856 C CA . GLU A 1 114 ? -2.190 -6.972 12.749 1.00 97.56 114 GLU A CA 1
ATOM 857 C C . GLU A 1 114 ? -0.790 -6.654 12.231 1.00 97.56 114 GLU A C 1
ATOM 859 O O . GLU A 1 114 ? -0.262 -7.348 11.360 1.00 97.56 114 GLU A O 1
ATOM 864 N N . LEU A 1 115 ? -0.202 -5.581 12.756 1.00 95.38 115 LEU A N 1
ATOM 865 C CA . LEU A 1 115 ? 1.159 -5.163 12.442 1.00 95.38 115 LEU A CA 1
ATOM 866 C C . LEU A 1 115 ? 2.007 -5.257 13.706 1.00 95.38 115 LEU A C 1
ATOM 868 O O . LEU 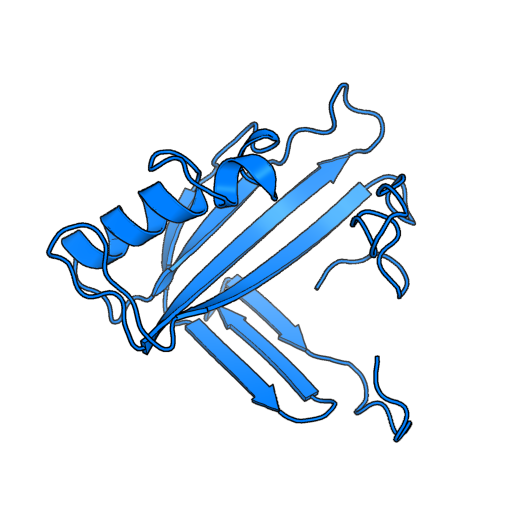A 1 115 ? 1.583 -4.832 14.780 1.00 95.38 115 LEU A O 1
ATOM 872 N N . GLU A 1 116 ? 3.212 -5.787 13.560 1.00 91.75 116 GLU A N 1
ATOM 873 C CA . GLU A 1 116 ? 4.233 -5.807 14.595 1.00 91.75 116 GLU A CA 1
ATOM 874 C C . GLU A 1 116 ? 5.499 -5.189 14.013 1.00 91.75 116 GLU A C 1
ATOM 876 O O . GLU A 1 116 ? 6.057 -5.702 13.043 1.00 91.75 116 GLU A O 1
ATOM 881 N N . HIS A 1 117 ? 5.906 -4.062 14.588 1.00 83.94 117 HIS A N 1
ATOM 882 C CA . HIS A 1 117 ? 7.137 -3.356 14.250 1.00 83.94 117 HIS A CA 1
ATOM 883 C C . HIS A 1 117 ? 7.979 -3.320 15.522 1.00 83.94 117 HIS A C 1
ATOM 885 O O . HIS A 1 117 ? 7.839 -2.425 16.361 1.00 83.94 117 HIS A O 1
ATOM 891 N N . SER A 1 118 ? 8.784 -4.356 15.728 1.00 83.12 118 SER A N 1
ATOM 892 C CA . SER A 1 118 ? 9.736 -4.440 16.831 1.00 83.12 118 SER A CA 1
ATOM 893 C C . SER A 1 118 ? 11.155 -4.506 16.270 1.00 83.12 118 SER A C 1
ATOM 895 O O . SER A 1 118 ? 11.366 -4.710 15.075 1.00 83.12 118 SER A O 1
ATOM 897 N N . ARG A 1 119 ? 12.171 -4.241 17.104 1.00 77.81 119 ARG A N 1
ATOM 898 C CA . ARG A 1 119 ? 13.556 -4.210 16.606 1.00 77.81 119 ARG A CA 1
ATOM 899 C C . ARG A 1 119 ? 13.891 -5.529 15.923 1.00 77.81 119 ARG A C 1
ATOM 901 O O . ARG A 1 119 ? 13.814 -6.580 16.553 1.00 77.81 119 ARG A O 1
ATOM 908 N N . ASN A 1 120 ? 14.313 -5.429 14.667 1.00 76.12 120 ASN A N 1
ATOM 909 C CA . ASN A 1 120 ? 14.725 -6.545 13.820 1.00 76.12 120 ASN A CA 1
ATOM 910 C C . ASN A 1 120 ? 13.599 -7.551 13.522 1.00 76.12 120 ASN A C 1
ATOM 912 O O . ASN A 1 120 ? 13.845 -8.590 12.917 1.00 76.12 120 ASN A O 1
ATOM 916 N N . GLN A 1 121 ? 12.357 -7.260 13.905 1.00 82.44 121 GLN A N 1
ATOM 917 C CA . GLN A 1 121 ? 11.228 -8.139 13.670 1.00 82.44 121 GLN A CA 1
ATOM 918 C C . GLN A 1 121 ? 10.048 -7.333 13.146 1.00 82.44 121 GLN A C 1
ATOM 920 O O . GLN A 1 121 ? 9.396 -6.572 13.854 1.00 82.44 121 GLN A O 1
ATOM 925 N N . GLU A 1 122 ? 9.769 -7.561 11.872 1.00 88.25 122 GLU A N 1
ATOM 926 C CA . GLU A 1 122 ? 8.627 -6.985 11.188 1.00 88.25 122 GLU A CA 1
ATOM 927 C C . GLU A 1 122 ? 7.657 -8.118 10.885 1.00 88.25 122 GLU A C 1
ATOM 929 O O . GLU A 1 122 ? 8.048 -9.122 10.284 1.00 88.25 122 GLU A O 1
ATOM 934 N N . ARG A 1 123 ? 6.396 -7.971 11.291 1.00 92.81 123 ARG A N 1
ATOM 935 C CA . ARG A 1 123 ? 5.312 -8.877 10.907 1.00 92.81 123 ARG A CA 1
ATOM 936 C C . ARG A 1 123 ? 4.110 -8.076 10.447 1.00 92.81 123 ARG A C 1
ATOM 938 O O . ARG A 1 123 ? 3.712 -7.101 11.077 1.00 92.81 123 ARG A O 1
ATOM 945 N N . MET A 1 124 ? 3.498 -8.535 9.367 1.00 95.25 124 MET A N 1
ATOM 946 C CA . MET A 1 124 ? 2.205 -8.056 8.906 1.00 95.25 124 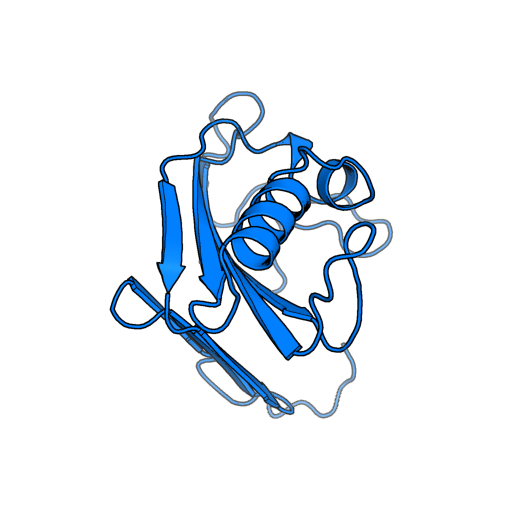MET A CA 1
ATOM 947 C C . MET A 1 124 ? 1.274 -9.231 8.645 1.00 95.25 124 MET A C 1
ATOM 949 O O . MET A 1 124 ? 1.639 -10.210 7.988 1.00 95.25 124 MET A O 1
ATOM 953 N N . GLU A 1 125 ? 0.053 -9.109 9.142 1.00 97.38 125 GLU A N 1
ATOM 954 C CA . GLU A 1 125 ? -1.026 -10.042 8.881 1.00 97.38 125 GLU A CA 1
ATOM 955 C C . GLU A 1 125 ? -2.277 -9.274 8.464 1.00 97.38 125 GLU A C 1
ATOM 957 O O . GLU A 1 125 ? -2.737 -8.364 9.152 1.00 97.38 125 GLU A O 1
ATOM 962 N N . VAL A 1 126 ? -2.844 -9.674 7.329 1.00 97.88 126 VAL A N 1
ATOM 963 C CA . VAL A 1 126 ? -4.222 -9.366 6.956 1.00 97.88 126 VAL A CA 1
ATOM 964 C C . VAL A 1 126 ? -4.961 -10.691 6.996 1.00 97.88 126 VAL A C 1
ATOM 966 O O . VAL A 1 126 ? -4.725 -11.558 6.148 1.00 97.88 126 VAL A O 1
ATOM 969 N N . LYS A 1 127 ? -5.822 -10.877 7.998 1.00 97.06 127 LYS A N 1
ATOM 970 C CA . LYS A 1 127 ? -6.379 -12.193 8.335 1.00 97.06 127 LYS A CA 1
ATOM 971 C C . LYS A 1 127 ? -7.024 -12.872 7.121 1.00 97.06 127 LYS A C 1
ATOM 973 O O . LYS A 1 127 ? -8.020 -12.393 6.589 1.00 97.06 127 LYS A O 1
ATOM 978 N N . GLY A 1 128 ? -6.468 -14.018 6.719 1.00 94.75 128 GLY A N 1
ATOM 979 C CA . GLY A 1 128 ? -6.957 -14.832 5.597 1.00 94.75 128 GLY A CA 1
ATOM 980 C C . GLY A 1 128 ? -6.512 -14.380 4.201 1.00 94.75 128 GLY A C 1
ATOM 981 O O . GLY A 1 128 ? -6.897 -15.021 3.227 1.00 94.75 128 GLY A O 1
ATOM 982 N N . PHE A 1 129 ? -5.706 -13.320 4.090 1.00 94.62 129 PHE A N 1
ATOM 983 C CA . PHE A 1 129 ? -5.288 -12.751 2.804 1.00 94.62 129 PHE A CA 1
ATOM 984 C C . PHE A 1 129 ? -3.775 -12.575 2.666 1.00 94.62 129 PHE A C 1
ATOM 986 O O . PHE A 1 129 ? -3.230 -12.866 1.606 1.00 94.62 129 PHE A O 1
ATOM 993 N N . VAL A 1 130 ? -3.099 -12.084 3.707 1.00 94.94 130 VAL A N 1
ATOM 994 C CA . VAL A 1 130 ? -1.676 -11.717 3.656 1.00 94.94 130 VAL A CA 1
ATOM 995 C C . VAL A 1 130 ? -1.001 -12.157 4.943 1.00 94.94 130 VAL A C 1
ATOM 997 O O . VAL A 1 130 ? -1.503 -11.881 6.030 1.00 94.94 130 VAL A O 1
ATOM 1000 N N . SER A 1 131 ? 0.161 -12.787 4.822 1.00 94.38 131 SER A N 1
ATOM 1001 C CA . SER A 1 131 ? 1.084 -12.991 5.932 1.00 94.38 131 SER A CA 1
ATOM 1002 C C . SER A 1 131 ? 2.495 -12.769 5.419 1.00 94.38 131 SER A C 1
ATOM 1004 O O . SER A 1 131 ? 2.889 -13.361 4.414 1.00 94.38 131 SER A O 1
ATOM 1006 N N . ALA A 1 132 ? 3.236 -11.890 6.079 1.00 91.50 132 ALA A N 1
ATOM 1007 C CA . ALA A 1 132 ? 4.638 -11.676 5.779 1.00 91.50 132 ALA A CA 1
ATOM 1008 C C . ALA A 1 132 ? 5.382 -11.302 7.066 1.00 91.50 132 ALA A C 1
ATOM 1010 O O . ALA A 1 132 ? 4.876 -10.535 7.887 1.00 91.50 132 ALA A O 1
ATOM 1011 N N . ALA A 1 133 ? 6.567 -11.877 7.256 1.00 90.12 133 ALA A N 1
ATOM 1012 C CA . ALA A 1 133 ? 7.430 -11.603 8.396 1.00 90.12 133 ALA A CA 1
ATOM 1013 C C . ALA A 1 133 ? 8.907 -11.623 7.986 1.00 90.12 133 ALA A C 1
ATOM 1015 O O . ALA A 1 133 ? 9.269 -12.300 7.019 1.00 90.12 133 ALA A O 1
ATOM 1016 N N . THR A 1 134 ? 9.771 -10.922 8.720 1.00 83.69 134 THR A N 1
ATOM 1017 C CA . THR A 1 134 ? 11.222 -11.107 8.582 1.00 83.69 134 THR A CA 1
ATOM 1018 C C . THR A 1 134 ? 11.602 -12.540 8.962 1.00 83.69 134 THR A C 1
ATOM 1020 O O . THR A 1 134 ? 11.167 -13.067 9.984 1.00 83.69 134 THR A O 1
ATOM 1023 N N . ALA A 1 135 ? 12.394 -13.202 8.112 1.00 70.88 135 ALA A N 1
ATOM 1024 C CA . ALA A 1 135 ? 12.770 -14.605 8.311 1.00 70.88 135 ALA A CA 1
ATOM 1025 C C . ALA A 1 135 ? 13.711 -14.800 9.514 1.00 70.88 135 ALA A C 1
ATOM 1027 O O . ALA A 1 135 ? 13.679 -15.843 10.167 1.00 70.88 135 ALA A O 1
ATOM 1028 N N . HIS A 1 136 ? 14.524 -13.786 9.822 1.00 63.34 136 HIS A N 1
ATOM 1029 C CA . HIS A 1 136 ? 15.441 -13.757 10.954 1.00 63.34 136 HIS A CA 1
ATOM 1030 C C . HIS A 1 136 ? 15.441 -12.360 11.574 1.00 63.34 136 HIS A C 1
ATOM 1032 O O . HIS A 1 136 ? 15.319 -11.370 10.854 1.00 63.34 136 HIS A O 1
ATOM 1038 N N . ALA A 1 137 ? 15.598 -12.282 12.897 1.00 53.84 137 ALA A N 1
ATOM 1039 C CA . ALA A 1 137 ? 15.978 -11.030 13.528 1.00 53.84 137 ALA A CA 1
ATOM 1040 C C . ALA A 1 137 ? 17.399 -10.691 13.075 1.00 53.84 137 ALA A C 1
ATOM 1042 O O . ALA A 1 137 ? 18.333 -11.417 13.421 1.00 53.84 137 ALA A O 1
ATOM 1043 N N . ASP A 1 138 ? 17.564 -9.640 12.273 1.00 48.06 138 ASP A N 1
ATOM 1044 C CA . ASP A 1 138 ? 18.885 -9.141 11.898 1.00 48.06 138 ASP A CA 1
ATOM 1045 C C . ASP A 1 138 ? 19.713 -8.899 13.172 1.00 48.06 138 ASP A C 1
ATOM 1047 O O . ASP A 1 138 ? 19.373 -8.081 14.021 1.00 48.06 138 ASP A O 1
ATOM 1051 N N . ALA A 1 139 ? 20.791 -9.666 13.355 1.00 47.34 139 ALA A N 1
ATOM 1052 C CA . ALA A 1 139 ? 21.654 -9.593 14.539 1.00 47.34 139 ALA A CA 1
ATOM 1053 C C . ALA A 1 139 ? 22.642 -8.410 14.491 1.00 47.34 139 ALA A C 1
ATOM 1055 O O . ALA A 1 139 ? 23.512 -8.282 15.353 1.00 47.34 139 ALA A O 1
ATOM 1056 N N . THR A 1 140 ? 22.557 -7.566 13.465 1.00 52.53 140 THR A N 1
ATOM 1057 C CA . THR A 1 140 ? 23.458 -6.436 13.265 1.00 52.53 140 THR A CA 1
ATOM 1058 C C . THR A 1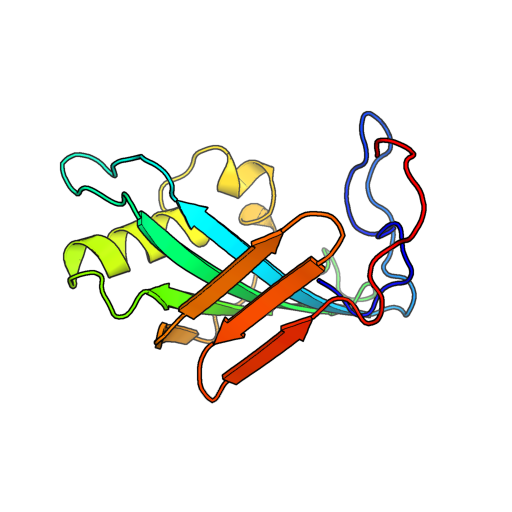 140 ? 22.937 -5.198 13.980 1.00 52.53 140 THR A C 1
ATOM 1060 O O . THR A 1 140 ? 21.968 -4.584 13.556 1.00 52.53 140 THR A O 1
ATOM 1063 N N . ASP A 1 141 ? 23.652 -4.795 15.031 1.00 48.72 141 ASP A N 1
ATOM 1064 C CA . ASP A 1 141 ? 23.492 -3.541 15.790 1.00 48.72 141 ASP A CA 1
ATOM 1065 C C . ASP A 1 141 ? 23.906 -2.290 14.975 1.00 48.72 141 ASP A C 1
ATOM 1067 O O . ASP A 1 141 ? 24.312 -1.268 15.526 1.00 48.72 141 ASP A O 1
ATOM 1071 N N . GLN A 1 142 ? 23.879 -2.375 13.640 1.00 40.69 142 GLN A N 1
ATOM 1072 C CA . GLN A 1 142 ? 24.197 -1.252 12.765 1.00 40.69 142 GLN A CA 1
ATOM 1073 C C . GLN A 1 142 ? 22.904 -0.527 12.386 1.00 40.69 142 GLN A C 1
ATOM 1075 O O . GLN A 1 142 ? 21.997 -1.161 11.846 1.00 40.69 142 GLN A O 1
ATOM 1080 N N . PRO A 1 143 ? 22.797 0.786 12.659 1.00 40.66 143 PRO A N 1
ATOM 1081 C CA . PRO A 1 143 ? 21.656 1.564 12.208 1.00 40.66 143 PRO A CA 1
ATOM 1082 C C . PRO A 1 143 ? 21.627 1.588 10.677 1.00 40.66 143 PRO A C 1
ATOM 1084 O O . PRO A 1 143 ? 22.657 1.809 10.035 1.00 40.66 143 PRO A O 1
ATOM 1087 N N . VAL A 1 144 ? 20.438 1.335 10.129 1.00 49.91 144 VAL A N 1
ATOM 1088 C CA . VAL A 1 144 ? 20.108 1.489 8.705 1.00 49.91 144 VAL A CA 1
ATOM 1089 C C . VAL A 1 144 ? 19.976 2.963 8.344 1.00 49.91 144 VAL A C 1
ATOM 1091 O O . VAL A 1 144 ? 19.441 3.722 9.187 1.00 49.91 144 VAL A O 1
#

Radius of gyration: 15.67 Å; chains: 1; bounding box: 42×32×37 Å

pLDDT: mean 91.61, std 12.19, range [40.66, 98.81]